Protein AF-A0A2P6P6A0-F1 (afdb_monomer_lite)

pLDDT: mean 85.69, std 10.19, range [47.62, 94.75]

Radius of gyration: 14.07 Å; c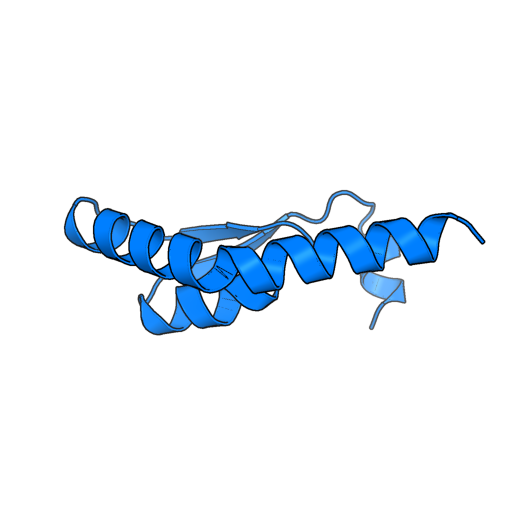hains: 1; bounding box: 37×24×32 Å

Foldseek 3Di:
DVPVVVLVVLLVVLVVCVVVVLVVVQVCLVVDVAAEDEEEPSNPVCVVSCVVSVHHYHYDYPDDPVVVVVVD

Structure (mmCIF, N/CA/C/O backbone):
data_AF-A0A2P6P6A0-F1
#
_entry.id   AF-A0A2P6P6A0-F1
#
loop_
_atom_site.group_PDB
_atom_site.id
_atom_site.type_symbol
_atom_site.label_atom_id
_atom_site.label_alt_id
_atom_site.label_comp_id
_atom_site.label_asym_id
_atom_site.label_entity_id
_atom_site.label_seq_id
_atom_site.pdbx_PDB_ins_code
_atom_site.Cartn_x
_atom_site.Cartn_y
_atom_site.Cartn_z
_atom_site.occupancy
_atom_site.B_iso_or_equiv
_atom_site.auth_seq_id
_atom_site.auth_comp_id
_atom_site.auth_asym_id
_atom_site.auth_atom_id
_atom_site.pdbx_PDB_model_num
ATOM 1 N N . MET A 1 1 ? 21.925 4.192 -17.206 1.00 47.62 1 MET A N 1
ATOM 2 C CA . MET A 1 1 ? 20.512 3.951 -17.566 1.00 47.62 1 MET A CA 1
ATOM 3 C C . MET A 1 1 ? 19.632 4.838 -16.689 1.00 47.62 1 MET A C 1
ATOM 5 O O . M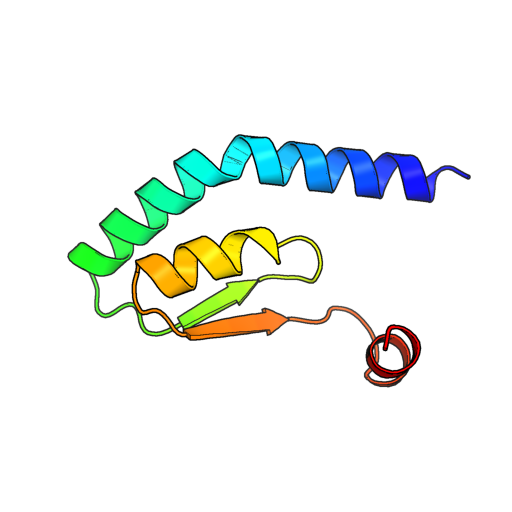ET A 1 1 ? 19.628 4.630 -15.484 1.00 47.62 1 MET A O 1
ATOM 9 N N . PRO A 1 2 ? 18.982 5.874 -17.242 1.00 60.56 2 PRO A N 1
ATOM 10 C CA . PRO A 1 2 ? 18.256 6.890 -16.466 1.00 60.56 2 PRO A CA 1
ATOM 11 C C . PRO A 1 2 ? 16.962 6.396 -15.784 1.00 60.56 2 PRO A C 1
ATOM 13 O O . PRO A 1 2 ? 16.507 7.042 -14.844 1.00 60.56 2 PRO A O 1
ATOM 16 N N . SER A 1 3 ? 16.395 5.252 -16.192 1.00 62.44 3 SER A N 1
ATOM 17 C CA . SER A 1 3 ? 15.168 4.677 -15.608 1.00 62.44 3 SER A CA 1
ATOM 18 C C . SER A 1 3 ? 15.328 4.246 -14.144 1.00 62.44 3 SER A C 1
ATOM 20 O O . SER A 1 3 ? 14.508 4.610 -13.306 1.00 62.44 3 SER A O 1
ATOM 22 N N . ILE A 1 4 ? 16.439 3.583 -13.812 1.00 68.69 4 ILE A N 1
ATOM 23 C CA . ILE A 1 4 ? 16.729 3.063 -12.461 1.00 68.69 4 ILE A CA 1
ATOM 24 C C . ILE A 1 4 ? 16.744 4.193 -11.418 1.00 68.69 4 ILE A C 1
ATOM 26 O O . ILE A 1 4 ? 16.290 4.034 -10.290 1.00 68.69 4 ILE A O 1
ATOM 30 N N . PHE A 1 5 ? 17.232 5.378 -11.794 1.00 80.38 5 PHE A N 1
ATOM 31 C CA . PHE A 1 5 ? 17.277 6.526 -10.888 1.00 80.38 5 PHE A CA 1
ATOM 32 C C . PHE A 1 5 ? 15.879 7.067 -10.550 1.00 80.38 5 PHE A C 1
ATOM 34 O O . PHE A 1 5 ? 15.654 7.536 -9.433 1.00 80.38 5 PHE A O 1
ATOM 41 N N . MET A 1 6 ? 14.936 6.998 -11.495 1.00 85.62 6 MET A N 1
ATOM 42 C CA . MET A 1 6 ? 13.557 7.434 -11.263 1.00 85.62 6 MET A CA 1
ATOM 43 C C . MET A 1 6 ? 12.805 6.459 -10.361 1.00 85.62 6 MET A C 1
ATOM 45 O O . MET A 1 6 ? 12.182 6.910 -9.404 1.00 85.62 6 MET A O 1
ATOM 49 N N . GLU A 1 7 ? 12.927 5.151 -10.596 1.00 83.25 7 GLU A N 1
ATOM 50 C CA . GLU A 1 7 ? 12.328 4.109 -9.746 1.00 83.25 7 GLU A CA 1
ATOM 51 C C . GLU A 1 7 ? 12.780 4.251 -8.286 1.00 83.25 7 GLU A C 1
ATOM 53 O O . GLU A 1 7 ? 11.949 4.331 -7.382 1.00 83.25 7 GLU A O 1
ATOM 58 N N . THR A 1 8 ? 14.087 4.423 -8.051 1.00 88.12 8 THR A N 1
ATOM 59 C CA . THR A 1 8 ? 14.635 4.635 -6.702 1.00 88.12 8 THR A CA 1
ATOM 60 C C . THR A 1 8 ? 14.091 5.902 -6.041 1.00 88.12 8 THR A C 1
ATOM 62 O O . THR A 1 8 ? 13.782 5.902 -4.849 1.00 88.12 8 THR A O 1
ATOM 65 N N . LYS A 1 9 ? 13.954 7.004 -6.790 1.00 90.31 9 LYS A N 1
ATOM 66 C CA . LYS A 1 9 ? 13.395 8.253 -6.249 1.00 90.31 9 LYS A CA 1
ATOM 67 C C . LYS A 1 9 ? 11.919 8.119 -5.892 1.00 90.31 9 LYS A C 1
ATOM 69 O O . LYS A 1 9 ? 11.506 8.665 -4.868 1.00 90.31 9 LYS A O 1
ATOM 74 N N . ILE A 1 10 ? 11.144 7.415 -6.714 1.00 88.25 10 ILE A N 1
ATOM 75 C CA . ILE A 1 10 ? 9.730 7.133 -6.451 1.00 88.25 10 ILE A CA 1
ATOM 76 C C . ILE A 1 10 ? 9.613 6.276 -5.188 1.00 88.25 10 ILE A C 1
ATOM 78 O O . ILE A 1 10 ? 8.946 6.696 -4.244 1.00 88.25 10 ILE A O 1
ATOM 82 N N . ALA A 1 11 ? 10.348 5.163 -5.112 1.00 87.31 11 ALA A N 1
ATOM 83 C CA . ALA A 1 11 ? 10.350 4.276 -3.950 1.00 87.31 11 ALA A CA 1
ATOM 84 C C . ALA A 1 11 ? 10.714 5.024 -2.657 1.00 87.31 11 ALA A C 1
ATOM 86 O O . ALA A 1 11 ? 9.978 4.975 -1.677 1.00 87.31 11 ALA A O 1
ATOM 87 N N . LEU A 1 12 ? 11.788 5.820 -2.675 1.00 90.06 12 LEU A N 1
ATOM 88 C CA . LEU A 1 12 ? 12.215 6.606 -1.516 1.00 90.06 12 LEU A CA 1
ATOM 89 C C . LEU A 1 12 ? 11.174 7.652 -1.082 1.00 90.06 12 LEU A C 1
ATOM 91 O O . LEU A 1 12 ? 11.038 7.948 0.107 1.00 90.06 12 LEU A O 1
ATOM 95 N N . THR A 1 13 ? 10.448 8.235 -2.036 1.00 90.81 13 THR A N 1
ATOM 96 C CA . THR A 1 13 ? 9.367 9.190 -1.751 1.00 90.81 13 THR A CA 1
ATOM 97 C C . THR A 1 13 ? 8.176 8.484 -1.100 1.00 90.81 13 THR A C 1
ATOM 99 O O . THR A 1 13 ? 7.607 9.002 -0.136 1.00 90.81 13 THR A O 1
ATOM 102 N N . LEU A 1 14 ? 7.842 7.275 -1.558 1.00 89.69 14 LEU A N 1
ATOM 103 C CA . LEU A 1 14 ? 6.802 6.444 -0.952 1.00 89.69 14 LEU A CA 1
ATOM 104 C C . LEU A 1 14 ? 7.179 6.008 0.463 1.00 89.69 14 LEU A C 1
ATOM 106 O O . LEU A 1 14 ? 6.406 6.242 1.386 1.00 89.69 14 LEU A O 1
ATOM 110 N N . THR A 1 15 ? 8.395 5.501 0.681 1.00 89.44 15 THR A N 1
ATOM 111 C CA . THR A 1 15 ? 8.868 5.126 2.024 1.00 89.44 15 THR A CA 1
ATOM 112 C C . THR A 1 15 ? 8.755 6.290 3.010 1.00 89.44 15 THR A C 1
ATOM 114 O O . THR A 1 15 ? 8.335 6.107 4.150 1.00 89.44 15 THR A O 1
ATOM 117 N N . ARG A 1 16 ? 9.088 7.514 2.577 1.00 91.94 16 ARG A N 1
ATOM 118 C CA . ARG A 1 16 ? 8.997 8.714 3.426 1.00 91.94 16 ARG A CA 1
ATOM 119 C C . ARG A 1 16 ? 7.567 9.176 3.692 1.00 91.94 16 ARG A C 1
ATOM 121 O O . ARG A 1 16 ? 7.319 9.754 4.745 1.00 91.94 16 ARG A O 1
ATOM 128 N N . SER A 1 17 ? 6.647 8.959 2.756 1.00 91.88 17 SER A N 1
ATOM 129 C CA . SER A 1 17 ? 5.236 9.345 2.900 1.00 91.88 17 SER A CA 1
ATOM 130 C C . SER A 1 17 ? 4.383 8.271 3.578 1.00 91.88 17 SER A C 1
ATOM 132 O O . SER A 1 17 ? 3.289 8.581 4.045 1.00 91.88 17 SER A O 1
ATOM 134 N N . LEU A 1 18 ? 4.893 7.043 3.709 1.00 89.88 18 LEU A N 1
ATOM 135 C CA . LEU A 1 18 ? 4.183 5.906 4.291 1.00 89.88 18 LEU A CA 1
ATOM 136 C C . LEU A 1 18 ? 3.583 6.173 5.688 1.00 89.88 18 LEU A C 1
ATOM 138 O O . LEU A 1 18 ? 2.432 5.786 5.897 1.00 89.88 18 LEU A O 1
ATOM 142 N N . PRO A 1 19 ? 4.264 6.858 6.634 1.00 91.19 19 PRO A N 1
ATOM 143 C CA . PRO A 1 19 ? 3.666 7.176 7.934 1.00 91.19 19 PRO A CA 1
ATOM 144 C C . PRO A 1 19 ? 2.447 8.099 7.807 1.00 91.19 19 PRO A C 1
ATOM 146 O O . PRO A 1 19 ? 1.404 7.841 8.398 1.00 91.19 19 PRO A O 1
ATOM 149 N N . VAL A 1 20 ? 2.546 9.128 6.962 1.00 92.81 20 VAL A N 1
ATOM 150 C CA . VAL A 1 20 ? 1.454 10.086 6.722 1.00 92.81 20 VAL A CA 1
ATOM 151 C C . VAL A 1 20 ? 0.282 9.410 6.008 1.00 92.81 20 VAL A C 1
ATOM 153 O O . VAL A 1 20 ? -0.883 9.669 6.317 1.00 92.81 20 VAL A O 1
ATOM 156 N N . LEU A 1 21 ? 0.583 8.510 5.069 1.00 91.38 21 LEU A N 1
ATOM 157 C CA . LEU A 1 21 ? -0.416 7.695 4.388 1.00 91.38 21 LEU A CA 1
ATOM 158 C C . LEU A 1 21 ? -1.150 6.787 5.380 1.00 91.38 21 LEU A C 1
ATOM 160 O O . LEU A 1 21 ? -2.376 6.730 5.353 1.00 91.38 21 LEU A O 1
ATOM 164 N N . ARG A 1 22 ? -0.425 6.139 6.296 1.00 92.12 22 ARG A N 1
ATOM 165 C CA . ARG A 1 22 ? -1.003 5.312 7.363 1.00 92.12 22 ARG A CA 1
ATOM 166 C C . ARG A 1 22 ? -1.961 6.103 8.246 1.00 92.12 22 ARG A C 1
ATOM 168 O O . ARG A 1 22 ? -3.077 5.644 8.475 1.00 92.12 22 ARG A O 1
ATOM 175 N N . ASP A 1 23 ? -1.555 7.280 8.705 1.00 94.19 23 ASP A N 1
ATOM 176 C CA . ASP A 1 23 ? -2.408 8.119 9.550 1.00 94.19 23 ASP A CA 1
ATOM 177 C C . ASP A 1 23 ? -3.666 8.574 8.799 1.00 94.19 23 ASP A C 1
ATOM 179 O O . ASP A 1 23 ? -4.774 8.501 9.327 1.00 94.19 23 ASP A O 1
ATOM 183 N N . SER A 1 24 ? -3.521 8.942 7.524 1.00 93.50 24 SER A N 1
ATOM 184 C CA . SER A 1 24 ? -4.652 9.332 6.675 1.00 93.50 24 SER A CA 1
ATOM 185 C C . SER A 1 24 ? -5.637 8.177 6.468 1.00 93.50 24 SER A C 1
ATOM 187 O O . SER A 1 24 ? -6.847 8.365 6.591 1.00 93.50 24 SER A O 1
ATOM 189 N N . VAL A 1 25 ? -5.131 6.970 6.190 1.00 92.06 25 VAL A N 1
ATOM 190 C CA . VAL A 1 25 ? -5.953 5.762 6.013 1.00 92.06 25 VAL A CA 1
ATOM 191 C C . VAL A 1 25 ? -6.701 5.413 7.299 1.00 92.06 25 VAL A C 1
ATOM 193 O O . VAL A 1 25 ? -7.878 5.060 7.228 1.00 92.06 25 VAL A O 1
ATOM 196 N N . LYS A 1 26 ? -6.073 5.558 8.472 1.00 92.19 26 LYS A N 1
ATOM 197 C CA . LYS A 1 26 ? -6.752 5.357 9.762 1.00 92.19 26 LYS A CA 1
ATOM 198 C C . LYS A 1 26 ? -7.915 6.324 9.944 1.00 92.19 26 LYS A C 1
ATOM 200 O O . LYS A 1 26 ? -9.035 5.876 10.167 1.00 92.19 26 LYS A O 1
ATOM 205 N N . VAL A 1 27 ? -7.684 7.623 9.741 1.00 94.75 27 VAL A N 1
ATOM 206 C CA . VAL A 1 27 ? -8.740 8.649 9.828 1.00 94.75 27 VAL A CA 1
ATOM 207 C C . VAL A 1 27 ? -9.889 8.351 8.857 1.00 94.75 27 VAL A C 1
ATOM 209 O O . VAL A 1 27 ? -11.061 8.464 9.214 1.00 94.75 27 VAL A O 1
ATOM 212 N N . LEU A 1 28 ? -9.573 7.928 7.630 1.00 92.88 28 LEU A N 1
ATOM 213 C CA . LEU A 1 28 ? -10.570 7.525 6.634 1.00 92.88 28 LEU A CA 1
ATOM 214 C C . LEU A 1 28 ? -11.366 6.289 7.067 1.00 92.88 28 LEU A C 1
ATOM 216 O O . LEU A 1 28 ? -12.576 6.247 6.847 1.00 92.88 28 LEU A O 1
ATOM 220 N N . THR A 1 29 ? -10.708 5.309 7.683 1.00 91.06 29 THR A N 1
ATOM 221 C CA . THR A 1 29 ? -11.341 4.077 8.181 1.00 91.06 29 THR A CA 1
ATOM 222 C C . THR A 1 29 ? -12.258 4.355 9.376 1.00 91.06 29 THR A C 1
ATOM 224 O O . THR A 1 29 ? -13.290 3.711 9.522 1.00 91.06 29 THR A O 1
ATOM 227 N N . GLU A 1 30 ? -11.918 5.336 10.214 1.00 91.81 30 GLU A N 1
ATOM 228 C CA . GLU A 1 30 ? -12.744 5.762 11.351 1.00 91.81 30 GLU A CA 1
ATOM 229 C C . GLU A 1 30 ? -13.946 6.617 10.919 1.00 91.81 30 GLU A C 1
ATOM 231 O O . GLU A 1 30 ? -15.027 6.515 11.497 1.00 91.81 30 GLU A O 1
ATOM 236 N N . SER A 1 31 ? -13.770 7.457 9.896 1.00 93.81 31 SER A N 1
ATOM 237 C CA . SER A 1 31 ? -14.798 8.393 9.417 1.00 93.81 31 SER A CA 1
ATOM 238 C C . SER A 1 31 ? -15.763 7.771 8.400 1.00 93.81 31 SER A C 1
ATOM 240 O O . SER A 1 31 ? -16.909 8.202 8.261 1.00 93.81 31 SER A O 1
ATOM 242 N N . THR A 1 32 ? -15.323 6.747 7.664 1.00 92.00 32 THR A N 1
ATOM 243 C CA . THR A 1 32 ? -16.076 6.163 6.546 1.00 92.00 32 THR A CA 1
ATOM 244 C C . THR A 1 32 ? -16.015 4.640 6.553 1.00 92.00 32 THR A C 1
ATOM 246 O O . THR A 1 32 ? -15.135 4.034 7.154 1.00 92.00 32 THR A O 1
ATOM 249 N N . ARG A 1 33 ? -16.920 3.988 5.813 1.00 91.19 33 ARG A N 1
ATOM 250 C CA . ARG A 1 33 ? -16.843 2.540 5.570 1.00 91.19 33 ARG A CA 1
ATOM 251 C C . ARG A 1 33 ? -15.825 2.235 4.465 1.00 91.19 33 ARG A C 1
ATOM 253 O O . ARG A 1 33 ? -16.203 1.828 3.366 1.00 91.19 33 ARG A O 1
ATOM 260 N N . LEU A 1 34 ? -14.544 2.467 4.744 1.00 92.12 34 LEU A N 1
ATOM 261 C CA . LEU A 1 34 ? -13.455 2.165 3.817 1.00 92.12 34 LEU A CA 1
ATOM 262 C C . LEU A 1 34 ? -13.321 0.641 3.651 1.00 92.12 34 LEU A C 1
ATOM 264 O O . LEU A 1 34 ? -13.056 -0.072 4.612 1.00 92.12 34 LEU A O 1
ATOM 268 N N . VAL A 1 35 ? -13.532 0.136 2.432 1.00 92.81 35 VAL A N 1
ATOM 269 C CA . VAL A 1 35 ? -13.535 -1.315 2.141 1.00 92.81 35 VAL A CA 1
ATOM 270 C C . VAL A 1 35 ? -12.299 -1.793 1.390 1.00 92.81 35 VAL A C 1
ATOM 272 O O . VAL A 1 35 ? -11.921 -2.956 1.514 1.00 92.81 35 VAL A O 1
ATOM 275 N N . ALA A 1 36 ? -11.673 -0.913 0.608 1.00 93.44 36 ALA A N 1
ATOM 276 C CA . ALA A 1 36 ? -10.559 -1.262 -0.256 1.00 93.44 36 ALA A CA 1
ATOM 277 C C . ALA A 1 36 ? -9.596 -0.083 -0.457 1.00 93.44 36 ALA A C 1
ATOM 279 O O . ALA A 1 36 ? -10.014 1.075 -0.450 1.00 93.44 36 ALA A O 1
ATOM 280 N N . ILE A 1 37 ? -8.323 -0.398 -0.689 1.00 92.31 37 ILE A N 1
ATOM 281 C CA . ILE A 1 37 ? -7.285 0.524 -1.150 1.00 92.31 37 ILE A CA 1
ATOM 282 C C . ILE A 1 37 ? -6.743 -0.020 -2.469 1.00 92.31 37 ILE A C 1
ATOM 284 O O . ILE A 1 37 ? -6.407 -1.197 -2.567 1.00 92.31 37 ILE A O 1
ATOM 288 N N . VAL A 1 38 ? -6.653 0.842 -3.479 1.00 92.69 38 VAL A N 1
ATOM 289 C CA . VAL A 1 38 ? -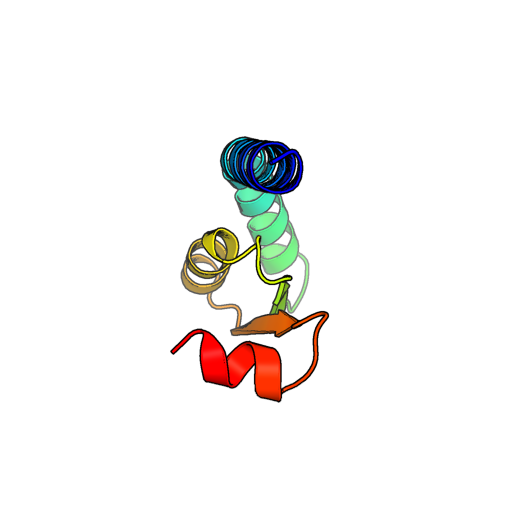6.076 0.510 -4.783 1.00 92.69 38 VAL A CA 1
ATOM 290 C C . VAL A 1 38 ? -4.777 1.290 -4.935 1.00 92.69 38 VAL A C 1
ATOM 292 O O . VAL A 1 38 ? -4.787 2.515 -4.829 1.00 92.69 38 VAL A O 1
ATOM 295 N N . VAL A 1 39 ? -3.669 0.597 -5.174 1.00 90.19 39 VAL A N 1
ATOM 296 C CA . VAL A 1 39 ? -2.340 1.200 -5.362 1.00 90.19 39 VAL A CA 1
ATOM 297 C C . VAL A 1 39 ? -1.708 0.750 -6.667 1.00 90.19 39 VAL A C 1
ATOM 299 O O . VAL A 1 39 ? -2.077 -0.282 -7.211 1.00 90.19 39 VAL A O 1
ATOM 302 N N . ASP A 1 40 ? -0.752 1.513 -7.182 1.00 89.50 40 ASP A N 1
ATOM 303 C CA . ASP A 1 40 ? 0.061 1.085 -8.321 1.00 89.50 40 ASP A CA 1
ATOM 304 C C . ASP A 1 40 ? 1.173 0.094 -7.906 1.00 89.50 40 ASP A C 1
ATOM 306 O O . ASP A 1 40 ? 1.276 -0.314 -6.747 1.00 89.50 40 ASP A O 1
ATOM 310 N N . ILE A 1 41 ? 2.019 -0.298 -8.865 1.00 84.81 41 ILE A N 1
ATOM 311 C CA . ILE A 1 41 ? 3.131 -1.240 -8.654 1.00 84.81 41 ILE A CA 1
ATOM 312 C C . ILE A 1 41 ? 4.212 -0.742 -7.681 1.00 84.81 41 ILE A C 1
ATOM 314 O O . ILE A 1 41 ? 4.919 -1.554 -7.094 1.00 84.81 41 ILE A O 1
ATOM 318 N N . PHE A 1 42 ? 4.359 0.568 -7.489 1.00 83.88 42 PHE A N 1
ATOM 319 C CA . PHE A 1 42 ? 5.313 1.120 -6.528 1.00 83.88 42 PHE A CA 1
ATOM 320 C C . PHE A 1 42 ? 4.721 1.200 -5.118 1.00 83.88 42 PHE A C 1
ATOM 322 O O . PHE A 1 42 ? 5.459 1.248 -4.137 1.00 83.88 42 PHE A O 1
ATOM 329 N N . GLY A 1 43 ? 3.393 1.196 -4.999 1.00 85.25 43 GLY A N 1
ATOM 330 C CA . GLY A 1 43 ? 2.670 1.312 -3.736 1.00 85.25 43 GLY A CA 1
ATOM 331 C C . GLY A 1 43 ? 2.548 0.022 -2.920 1.00 85.25 43 GLY A C 1
ATOM 332 O O . GLY A 1 43 ? 1.710 -0.026 -2.023 1.00 85.25 43 GLY A O 1
ATOM 333 N N . THR A 1 44 ? 3.346 -1.018 -3.185 1.00 85.12 44 THR A N 1
ATOM 334 C CA . THR A 1 44 ? 3.280 -2.303 -2.458 1.00 85.12 44 THR A CA 1
ATOM 335 C C . THR A 1 44 ? 3.441 -2.143 -0.948 1.00 85.12 44 THR A C 1
ATOM 337 O O . THR A 1 44 ? 2.786 -2.849 -0.191 1.00 85.12 44 THR A O 1
ATOM 340 N N . GLU A 1 45 ? 4.210 -1.153 -0.496 1.00 84.19 45 GLU A N 1
ATOM 341 C CA . GLU A 1 45 ? 4.389 -0.840 0.930 1.00 84.19 45 GLU A CA 1
ATOM 342 C C . GLU A 1 45 ? 3.074 -0.443 1.630 1.00 84.19 45 GLU A C 1
ATOM 344 O O . GLU A 1 45 ? 2.915 -0.611 2.839 1.00 84.19 45 GLU A O 1
ATOM 349 N N . ALA A 1 46 ? 2.085 0.056 0.880 1.00 86.81 46 ALA A N 1
ATOM 350 C CA . ALA A 1 46 ? 0.768 0.383 1.419 1.00 86.81 46 ALA A CA 1
ATOM 351 C C . ALA A 1 46 ? -0.089 -0.864 1.712 1.00 86.81 46 ALA A C 1
ATOM 353 O O . ALA A 1 46 ? -1.105 -0.749 2.399 1.00 86.81 46 ALA A O 1
ATOM 354 N N . PHE A 1 47 ? 0.304 -2.057 1.244 1.00 89.62 47 PHE A N 1
ATOM 355 C CA . PHE A 1 47 ? -0.404 -3.303 1.564 1.00 89.62 47 PHE A CA 1
ATOM 356 C C . PHE A 1 47 ? -0.363 -3.605 3.057 1.00 89.62 47 PHE A C 1
ATOM 358 O O . PHE A 1 47 ? -1.353 -4.083 3.610 1.00 89.62 47 PHE A O 1
ATOM 365 N N . ASP A 1 48 ? 0.751 -3.312 3.721 1.00 89.12 48 ASP A N 1
ATOM 366 C CA . ASP A 1 48 ? 0.866 -3.547 5.158 1.00 89.12 48 ASP A CA 1
ATOM 367 C C . ASP A 1 48 ? -0.013 -2.574 5.947 1.00 89.12 48 ASP A C 1
ATOM 369 O O . ASP A 1 48 ? -0.695 -2.980 6.885 1.00 89.12 48 ASP A O 1
ATOM 373 N N . VAL A 1 49 ? -0.124 -1.323 5.488 1.00 89.88 49 VAL A N 1
ATOM 374 C CA . VAL A 1 49 ? -1.085 -0.350 6.034 1.00 89.88 49 VAL A CA 1
ATOM 375 C C . VAL A 1 49 ? -2.530 -0.827 5.844 1.00 89.88 49 VAL A C 1
ATOM 377 O O . VAL A 1 49 ? -3.338 -0.734 6.770 1.00 89.88 49 VAL A O 1
ATOM 380 N N . ALA A 1 50 ? -2.864 -1.362 4.667 1.00 90.25 50 ALA A N 1
ATOM 381 C CA . ALA A 1 50 ? -4.198 -1.886 4.384 1.00 90.25 50 ALA A CA 1
ATOM 382 C C . ALA A 1 50 ? -4.551 -3.079 5.290 1.00 90.25 50 ALA A C 1
ATOM 384 O O . ALA A 1 50 ? -5.649 -3.115 5.847 1.00 90.25 50 ALA A O 1
ATOM 385 N N . LYS A 1 51 ? -3.606 -4.006 5.511 1.00 89.25 51 LYS A N 1
ATOM 386 C CA . LYS A 1 51 ? -3.775 -5.129 6.450 1.00 89.25 51 LYS A CA 1
ATOM 387 C C . LYS A 1 51 ? -4.023 -4.645 7.876 1.00 89.25 51 LYS A C 1
ATOM 389 O O . LYS A 1 51 ? -4.942 -5.135 8.523 1.00 89.25 51 LYS A O 1
ATOM 394 N N . GLU A 1 52 ? -3.244 -3.675 8.356 1.00 89.38 52 GLU A N 1
ATOM 395 C CA . GLU A 1 52 ? -3.420 -3.107 9.700 1.00 89.38 52 GLU A CA 1
ATOM 396 C C . GLU A 1 52 ? -4.803 -2.475 9.898 1.00 89.38 52 GLU A C 1
ATOM 398 O O . GLU A 1 52 ? -5.378 -2.566 10.981 1.00 89.38 52 GLU A O 1
ATOM 403 N N . CYS A 1 53 ? -5.350 -1.857 8.850 1.00 86.50 53 CYS A N 1
ATOM 404 C CA . CYS A 1 53 ? -6.655 -1.200 8.896 1.00 86.50 53 CYS A CA 1
ATOM 405 C C . CYS A 1 53 ? -7.821 -2.138 8.514 1.00 86.50 53 CYS A C 1
ATOM 407 O O . CYS A 1 53 ? -8.961 -1.687 8.461 1.00 86.50 53 CYS A O 1
ATOM 409 N N . ASN A 1 54 ? -7.566 -3.433 8.275 1.00 89.69 54 ASN A N 1
ATOM 410 C CA . ASN A 1 54 ? -8.546 -4.426 7.800 1.00 89.69 54 ASN A CA 1
ATOM 411 C C . ASN A 1 54 ? -9.258 -4.030 6.492 1.00 89.69 54 ASN A C 1
ATOM 413 O O . ASN A 1 54 ? -10.445 -4.296 6.298 1.00 89.69 54 ASN A O 1
ATOM 417 N N . VAL A 1 55 ? -8.517 -3.406 5.579 1.00 93.00 55 VAL A N 1
ATOM 418 C CA . VAL A 1 55 ? -9.005 -2.928 4.284 1.00 93.00 55 VAL A CA 1
ATOM 419 C C . VAL A 1 55 ? -8.440 -3.816 3.174 1.00 93.00 55 VAL A C 1
ATOM 421 O O . VAL A 1 55 ? -7.287 -4.236 3.244 1.00 93.00 55 VAL A O 1
ATOM 424 N N . LEU A 1 56 ? -9.227 -4.110 2.135 1.00 92.44 56 LEU A N 1
ATOM 425 C CA . LEU A 1 56 ? -8.787 -4.964 1.026 1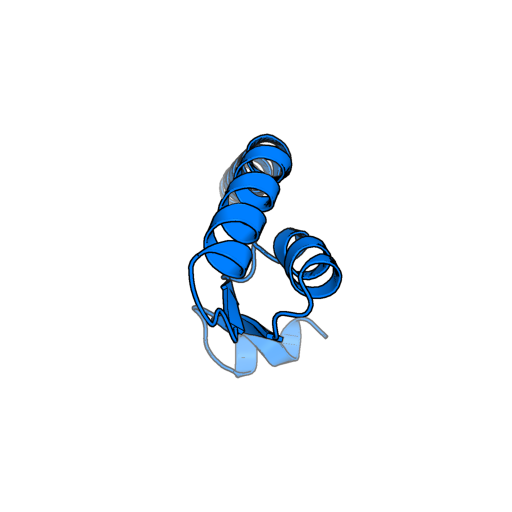.00 92.44 56 LEU A CA 1
ATOM 426 C C . LEU A 1 56 ? -7.750 -4.242 0.143 1.00 92.44 56 LEU A C 1
ATOM 428 O O . LEU A 1 56 ? -8.083 -3.206 -0.436 1.00 92.44 56 LEU A O 1
ATOM 432 N N . PRO A 1 57 ? -6.518 -4.757 -0.016 1.00 92.81 57 PRO A N 1
ATOM 433 C CA . PRO A 1 57 ? -5.535 -4.140 -0.895 1.00 92.81 57 PRO A CA 1
ATOM 434 C C . PRO A 1 57 ? -5.636 -4.687 -2.328 1.00 92.81 57 PRO A C 1
ATOM 436 O O . PRO A 1 57 ? -5.673 -5.898 -2.544 1.00 92.81 57 PRO A O 1
ATOM 439 N N . TYR A 1 58 ? -5.630 -3.797 -3.320 1.00 92.00 58 TYR A N 1
ATOM 440 C CA . TYR A 1 58 ? -5.631 -4.127 -4.747 1.00 92.00 58 TYR A CA 1
ATOM 441 C C . TYR A 1 58 ? -4.500 -3.404 -5.479 1.00 92.00 58 TYR A C 1
ATOM 443 O O . TYR A 1 58 ? -4.194 -2.252 -5.172 1.00 92.00 58 TYR A O 1
ATOM 451 N N . ILE A 1 59 ? -3.913 -4.063 -6.483 1.00 90.75 59 ILE A N 1
ATOM 452 C CA . ILE A 1 59 ? -2.917 -3.454 -7.375 1.00 90.75 59 ILE A CA 1
ATOM 453 C C . ILE A 1 59 ? -3.588 -3.039 -8.682 1.00 90.75 59 ILE A C 1
ATOM 455 O O . ILE A 1 59 ? -4.224 -3.851 -9.353 1.00 90.75 59 ILE A O 1
ATOM 459 N N . PHE A 1 60 ? -3.390 -1.788 -9.074 1.00 89.25 60 PHE A N 1
ATOM 460 C CA . PHE A 1 60 ? -3.660 -1.284 -10.406 1.00 89.25 60 PHE A CA 1
ATOM 461 C C . PHE A 1 60 ? -2.377 -1.333 -11.236 1.00 89.25 60 PHE A C 1
ATOM 463 O O . PHE A 1 60 ? -1.482 -0.496 -11.105 1.00 89.25 60 PHE A O 1
ATOM 470 N N . PHE A 1 61 ? -2.270 -2.351 -12.086 1.00 83.69 61 PHE A N 1
ATOM 471 C CA . PHE A 1 61 ? -1.110 -2.521 -12.948 1.00 83.69 61 PHE A CA 1
ATOM 472 C C . PHE A 1 61 ? -1.270 -1.687 -14.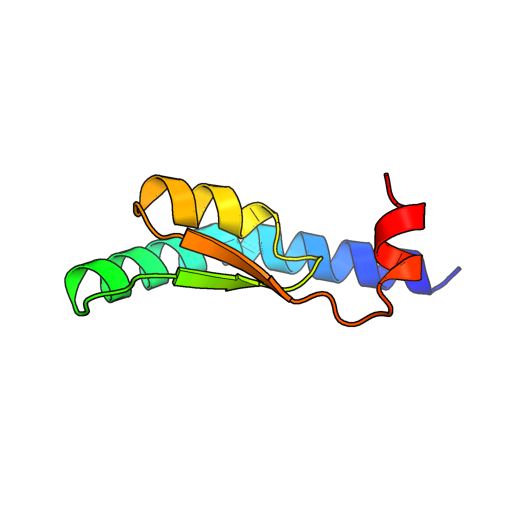222 1.00 83.69 61 PHE A C 1
ATOM 474 O O . PHE A 1 61 ? -2.151 -1.937 -15.040 1.00 83.69 61 PHE A O 1
ATOM 481 N N . LEU A 1 62 ? -0.396 -0.693 -14.390 1.00 79.94 62 LEU A N 1
ATOM 482 C CA . LEU A 1 62 ? -0.428 0.274 -15.497 1.00 79.94 62 LEU A CA 1
ATOM 483 C C . LEU A 1 62 ? 0.052 -0.302 -16.847 1.00 79.94 62 LEU A C 1
ATOM 485 O O . LEU A 1 62 ? 0.122 0.430 -17.832 1.00 79.94 62 LEU A O 1
ATOM 489 N N . SER A 1 63 ? 0.413 -1.588 -16.904 1.00 80.25 63 SER A N 1
ATO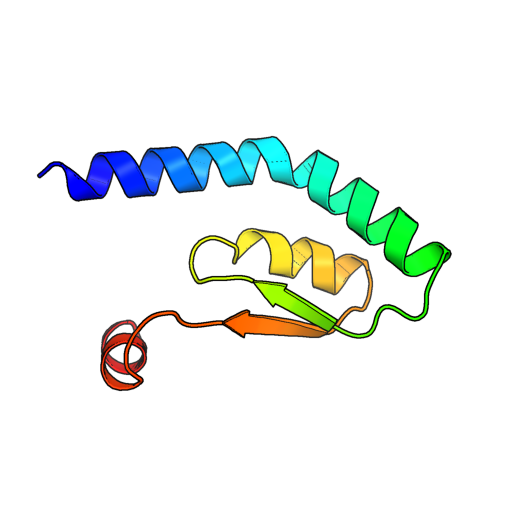M 490 C CA . SER A 1 63 ? 0.955 -2.251 -18.096 1.00 80.25 63 SER A CA 1
ATOM 491 C C . SER A 1 63 ? 0.127 -3.486 -18.487 1.00 80.25 63 SER A C 1
ATOM 493 O O . SER A 1 63 ? -0.894 -3.803 -17.882 1.00 80.25 63 SER A O 1
ATOM 495 N N . THR A 1 64 ? 0.520 -4.163 -19.564 1.00 83.62 64 THR A N 1
ATOM 496 C CA . THR A 1 64 ? -0.213 -5.316 -20.112 1.00 83.62 64 THR A CA 1
ATOM 497 C C . THR A 1 64 ? -0.115 -6.540 -19.201 1.00 83.62 64 THR A C 1
ATOM 499 O O . THR A 1 64 ? 0.901 -6.741 -18.544 1.00 83.62 64 THR A O 1
ATOM 502 N N . ALA A 1 65 ? -1.116 -7.425 -19.223 1.00 79.38 65 ALA A N 1
ATOM 503 C CA . ALA A 1 65 ? -1.101 -8.665 -18.434 1.00 79.38 65 ALA A CA 1
ATOM 504 C C . ALA A 1 65 ? 0.171 -9.517 -18.648 1.00 79.38 65 ALA A C 1
ATOM 506 O O . ALA A 1 65 ? 0.667 -10.135 -17.709 1.00 79.38 65 ALA A O 1
ATOM 507 N N . MET A 1 66 ? 0.746 -9.482 -19.857 1.00 84.44 66 MET A N 1
ATOM 508 C CA . MET A 1 66 ? 2.020 -10.135 -20.173 1.00 84.44 66 MET A CA 1
ATOM 509 C C . MET A 1 66 ? 3.185 -9.575 -19.343 1.00 84.44 66 MET A C 1
ATOM 511 O O . MET A 1 66 ? 4.009 -10.335 -18.841 1.00 84.44 66 MET A O 1
ATOM 515 N N . GLY A 1 67 ? 3.229 -8.253 -19.145 1.00 78.31 67 GLY A N 1
ATOM 516 C CA . GLY A 1 67 ? 4.240 -7.609 -18.305 1.00 78.31 67 GLY A CA 1
ATOM 517 C C . GLY A 1 67 ? 4.181 -8.071 -16.847 1.00 78.31 67 GLY A C 1
ATOM 518 O O . GLY A 1 67 ? 5.221 -8.201 -16.213 1.00 78.31 67 GLY A O 1
ATOM 519 N N . LEU A 1 68 ? 2.983 -8.385 -16.348 1.00 71.50 68 LEU A N 1
ATOM 520 C CA . LEU A 1 68 ? 2.773 -8.952 -15.014 1.00 71.50 68 LEU A CA 1
ATOM 521 C C . LEU A 1 68 ? 3.284 -10.401 -14.931 1.00 71.50 68 LEU A C 1
ATOM 523 O O . LEU A 1 68 ? 3.989 -10.751 -13.992 1.00 71.50 68 LEU A O 1
ATOM 527 N N . SER A 1 69 ? 2.995 -11.230 -15.941 1.00 76.00 69 SER A N 1
ATOM 528 C CA . SER A 1 69 ? 3.435 -12.637 -15.976 1.00 76.00 69 SER A CA 1
ATOM 529 C C . SER A 1 69 ? 4.943 -12.834 -16.145 1.00 76.00 69 SER A C 1
ATOM 531 O O . SER A 1 69 ? 5.460 -13.889 -15.807 1.00 76.00 69 SER A O 1
ATOM 533 N N . CYS A 1 70 ? 5.663 -11.845 -16.679 1.00 66.12 70 CYS A N 1
ATOM 534 C CA . CYS A 1 70 ? 7.119 -11.924 -16.807 1.00 66.12 70 CYS A CA 1
ATOM 535 C C . CYS A 1 70 ? 7.864 -11.514 -15.526 1.00 66.12 70 CYS A C 1
ATOM 537 O O . CYS A 1 70 ? 9.086 -11.629 -15.489 1.00 66.12 70 CYS A O 1
ATOM 539 N N . GLN A 1 71 ? 7.161 -11.001 -14.510 1.00 57.78 71 GLN A N 1
ATOM 540 C CA . GLN A 1 71 ? 7.756 -10.567 -13.242 1.00 57.78 71 GLN A CA 1
ATOM 541 C C . GLN A 1 71 ? 7.723 -11.660 -12.153 1.00 57.78 71 GLN A C 1
ATOM 543 O O . GLN A 1 71 ? 8.318 -11.470 -11.093 1.00 57.78 71 GLN A O 1
ATOM 548 N N . SER A 1 72 ? 7.038 -12.782 -12.403 1.00 48.72 72 SER A N 1
ATOM 549 C CA . SER A 1 72 ? 6.929 -13.937 -11.498 1.00 48.72 72 SER A CA 1
ATOM 550 C C . SER A 1 72 ? 8.021 -14.976 -11.705 1.00 48.72 72 SER A C 1
ATOM 552 O O . SER A 1 72 ? 8.287 -15.285 -12.889 1.00 48.72 72 SER A O 1
#

Organism: Rosa chinensis (NCBI:txid74649)

Secondary structure (DSSP, 8-state):
-HHHHHHHHHHHHHHHHHHHHHHHHHHHHHHS---EEEE-TTGGGHHHHHHHTT-EEEE---S-HHHHHT--

Sequence (72 aa):
MPSIFMETKIALTLTRSLPVLRDSVKVLTESTRLVAIVVDIFGTEAFDVAKECNVLPYIFFLSTAMGLSCQS